Protein AF-A0A3S1GDU3-F1 (afdb_monomer_lite)

Secondary structure (DSSP, 8-state):
---TTT---TTEEEEEETTEEEEEEHHHHHHHH-TT----SSS--HHHHHHHHHHHHHHTT--HHHHHHHHHHHHHHHHHS-HHHHHHHHHTS--

Foldseek 3Di:
DAAPPPRDPAQWDWDDDDPDIGTHHPVVVCCVVCVPDDDDPDPDDLVVVLVVLLVVCVVVVHDPVVSVVVSVVSVVCVVVDDPVRVVVCVVPDPD

pLDDT: mean 91.66, std 7.34, range [69.56, 98.5]

Structure (mmCIF, N/CA/C/O backbone):
data_AF-A0A3S1GDU3-F1
#
_entry.id   AF-A0A3S1GDU3-F1
#
loop_
_atom_site.group_PDB
_atom_site.id
_atom_site.type_symbol
_atom_site.label_atom_id
_atom_site.label_alt_id
_atom_site.label_comp_id
_atom_site.label_asym_id
_atom_site.label_entity_id
_atom_site.label_seq_id
_atom_site.pdbx_PDB_ins_code
_atom_site.Cartn_x
_atom_site.Cartn_y
_atom_site.Cartn_z
_atom_site.occupancy
_atom_site.B_iso_or_equiv
_atom_site.auth_seq_id
_atom_site.auth_comp_id
_atom_site.auth_asym_id
_atom_site.auth_atom_id
_atom_site.pdbx_PDB_model_num
ATOM 1 N N . MET A 1 1 ? -4.745 16.011 -22.481 1.00 85.56 1 MET A N 1
ATOM 2 C CA . MET A 1 1 ? -3.921 17.107 -21.920 1.00 85.56 1 MET A CA 1
ATOM 3 C C . MET A 1 1 ? -2.457 16.680 -21.945 1.00 85.56 1 MET A C 1
ATOM 5 O O . MET A 1 1 ? -2.213 15.481 -22.012 1.00 85.56 1 MET A O 1
ATOM 9 N N . ILE A 1 2 ? -1.513 17.623 -21.941 1.00 93.94 2 ILE A N 1
ATOM 10 C CA . ILE A 1 2 ? -0.064 17.352 -21.940 1.00 93.94 2 ILE A CA 1
ATOM 11 C C . ILE A 1 2 ? 0.524 17.952 -20.664 1.00 93.94 2 ILE A C 1
ATOM 13 O O . ILE A 1 2 ? 0.177 19.079 -20.314 1.00 93.94 2 ILE A O 1
ATOM 17 N N . CYS A 1 3 ? 1.375 17.201 -19.962 1.00 94.81 3 CYS A N 1
ATOM 18 C CA . CYS A 1 3 ? 2.072 17.706 -18.783 1.00 94.81 3 CYS A CA 1
ATOM 19 C C . CYS A 1 3 ? 2.982 18.877 -19.166 1.00 94.81 3 CYS A C 1
ATOM 21 O O . CYS A 1 3 ? 3.908 18.702 -19.954 1.00 94.81 3 CYS A O 1
ATOM 23 N N . GLN A 1 4 ? 2.772 20.038 -18.548 1.00 94.69 4 GLN A N 1
ATOM 24 C CA . GLN A 1 4 ? 3.553 21.251 -18.809 1.00 94.69 4 GLN A CA 1
ATOM 25 C C . GLN A 1 4 ? 5.036 21.118 -18.429 1.00 94.69 4 GLN A C 1
ATOM 27 O O . GLN A 1 4 ? 5.860 21.873 -18.931 1.00 94.69 4 GLN A O 1
ATOM 32 N N . ASN A 1 5 ? 5.385 20.168 -17.552 1.00 92.19 5 ASN A N 1
ATOM 33 C CA . ASN A 1 5 ? 6.746 20.018 -17.034 1.00 92.19 5 ASN A CA 1
ATOM 34 C C . ASN A 1 5 ? 7.587 18.961 -17.774 1.00 92.19 5 ASN A C 1
ATOM 36 O O . ASN A 1 5 ? 8.796 19.113 -17.894 1.00 92.19 5 ASN A O 1
ATOM 40 N N . CYS A 1 6 ? 6.978 17.871 -18.251 1.00 93.31 6 CYS A N 1
ATOM 41 C CA . CYS A 1 6 ? 7.721 16.760 -18.869 1.00 93.31 6 CYS A CA 1
ATOM 42 C C . CYS A 1 6 ? 7.139 16.265 -20.198 1.00 93.31 6 CYS A C 1
ATOM 44 O O . CYS A 1 6 ? 7.612 15.264 -20.728 1.00 93.31 6 CYS A O 1
ATOM 46 N N . ASN A 1 7 ? 6.096 16.919 -20.719 1.00 93.75 7 ASN A N 1
ATOM 47 C CA . ASN A 1 7 ? 5.380 16.537 -21.940 1.00 93.75 7 ASN A CA 1
ATOM 48 C C . ASN A 1 7 ? 4.743 15.132 -21.930 1.00 93.75 7 ASN A C 1
ATOM 50 O O . ASN A 1 7 ? 4.260 14.664 -22.956 1.00 93.75 7 ASN A O 1
ATOM 54 N N . SER A 1 8 ? 4.693 14.456 -20.777 1.00 90.56 8 SER A N 1
ATOM 55 C CA . SER A 1 8 ? 3.998 13.173 -20.634 1.00 90.56 8 SER A CA 1
ATOM 56 C C . SER A 1 8 ? 2.486 13.323 -20.825 1.00 90.56 8 SER A C 1
ATOM 58 O O . SER A 1 8 ? 1.893 14.343 -20.464 1.00 90.56 8 SER A O 1
ATOM 60 N N . HIS A 1 9 ? 1.867 12.263 -21.342 1.00 93.69 9 HIS A N 1
ATOM 61 C CA . HIS A 1 9 ? 0.416 12.100 -21.457 1.00 93.69 9 HIS A CA 1
ATOM 62 C C . HIS A 1 9 ? -0.172 11.203 -20.352 1.00 93.69 9 HIS A C 1
ATOM 64 O O . HIS A 1 9 ? -1.387 11.020 -20.295 1.00 93.69 9 HIS A O 1
ATOM 70 N N . ASN A 1 10 ? 0.673 10.638 -19.485 1.00 86.81 10 ASN A N 1
ATOM 71 C CA . ASN A 1 10 ? 0.260 9.698 -18.448 1.00 86.81 10 ASN A CA 1
ATOM 72 C C . ASN A 1 10 ? -0.478 10.414 -17.305 1.00 86.81 10 ASN A C 1
ATOM 74 O O . ASN A 1 10 ? 0.135 11.208 -16.595 1.00 86.81 10 ASN A O 1
ATOM 78 N N . ASP A 1 11 ? -1.772 10.127 -17.137 1.00 90.50 11 ASP A N 1
ATOM 79 C CA . ASP A 1 11 ? -2.629 10.661 -16.063 1.00 90.50 11 ASP A CA 1
ATOM 80 C C . ASP A 1 11 ? -2.411 12.167 -15.796 1.00 90.50 11 ASP A C 1
ATOM 82 O O . ASP A 1 11 ? -1.966 12.604 -14.729 1.00 90.50 11 ASP A O 1
ATOM 86 N N . VAL A 1 12 ? -2.637 12.971 -16.837 1.00 94.56 12 VAL A N 1
ATOM 87 C CA . VAL A 1 12 ? -2.493 14.431 -16.785 1.00 94.56 12 VAL A CA 1
ATOM 88 C C . VAL A 1 12 ? -3.799 15.057 -16.322 1.00 94.56 12 VAL A C 1
ATOM 90 O O . VAL A 1 12 ? -4.834 14.845 -16.950 1.00 94.56 12 VAL A O 1
ATOM 93 N N . THR A 1 13 ? -3.737 15.885 -15.278 1.00 92.62 13 THR A N 1
ATOM 94 C CA . THR A 1 13 ? -4.891 16.630 -14.756 1.00 92.62 13 THR A CA 1
ATOM 95 C C . THR A 1 13 ? -4.531 18.083 -14.476 1.00 92.62 13 THR A C 1
ATOM 97 O O . THR A 1 13 ? -3.373 18.414 -14.209 1.00 92.62 13 THR A O 1
ATOM 100 N N . GLU A 1 14 ? -5.542 18.943 -14.509 1.00 93.12 14 GLU A N 1
ATOM 101 C CA . GLU A 1 14 ? -5.454 20.319 -14.031 1.00 93.12 14 GLU A CA 1
ATOM 102 C C . GLU A 1 14 ? -5.679 20.363 -12.511 1.00 93.12 14 GLU A C 1
ATOM 104 O O . GLU A 1 14 ? -6.541 19.650 -11.988 1.00 93.12 14 GLU A O 1
ATOM 109 N N . PHE A 1 15 ? -4.906 21.183 -11.798 1.00 85.69 15 PHE A N 1
ATOM 110 C CA . PHE A 1 15 ? -5.139 21.494 -10.387 1.00 85.69 15 PHE A CA 1
ATOM 111 C C . PHE A 1 15 ? -4.645 22.902 -10.027 1.00 85.69 15 PHE A C 1
ATOM 113 O O . PHE A 1 15 ? -3.843 23.503 -10.743 1.00 85.69 15 PHE A O 1
ATOM 120 N N . ASN A 1 16 ? -5.135 23.429 -8.903 1.00 87.06 16 ASN A N 1
ATOM 121 C CA . ASN A 1 16 ? -4.766 24.756 -8.415 1.00 87.06 16 ASN A CA 1
ATOM 122 C C . ASN A 1 16 ? -3.634 24.654 -7.383 1.00 87.06 16 ASN A C 1
ATOM 124 O O . ASN A 1 16 ? -3.738 23.883 -6.427 1.00 87.06 16 ASN A O 1
ATOM 128 N N . ASN A 1 17 ? -2.593 25.467 -7.546 1.00 81.75 17 ASN A N 1
ATOM 129 C CA . ASN A 1 17 ? -1.564 25.725 -6.543 1.00 81.75 17 ASN A CA 1
ATOM 130 C C . ASN A 1 17 ? -1.669 27.193 -6.103 1.00 81.75 17 ASN A C 1
ATOM 132 O O . ASN A 1 17 ? -1.118 28.092 -6.738 1.00 81.75 17 ASN A O 1
ATOM 136 N N . GLY A 1 18 ? -2.456 27.453 -5.058 1.00 84.00 18 GLY A N 1
ATOM 137 C CA . GLY A 1 18 ? -2.820 28.819 -4.681 1.00 84.00 18 GLY A CA 1
ATOM 138 C C . GLY A 1 18 ? -3.621 29.500 -5.795 1.00 84.00 18 GLY A C 1
ATOM 139 O O . GLY A 1 18 ? -4.722 29.059 -6.120 1.00 84.00 18 GLY A O 1
ATOM 140 N N . THR A 1 19 ? -3.071 30.566 -6.377 1.00 87.62 19 THR A N 1
ATOM 141 C CA . THR A 1 19 ? -3.684 31.301 -7.498 1.00 87.62 19 THR A CA 1
ATOM 142 C C . THR A 1 19 ? -3.253 30.796 -8.876 1.00 87.62 19 THR A C 1
ATOM 144 O O . THR A 1 19 ? -3.803 31.243 -9.880 1.00 87.62 19 THR A O 1
ATOM 147 N N . GLU A 1 20 ? -2.273 29.894 -8.950 1.00 89.62 20 GLU A N 1
ATOM 148 C CA . GLU A 1 20 ? -1.779 29.348 -10.215 1.00 89.62 20 GLU A CA 1
ATOM 149 C C . GLU A 1 20 ? -2.531 28.075 -10.614 1.00 89.62 20 GLU A C 1
ATOM 151 O O . GLU A 1 20 ? -2.791 27.196 -9.789 1.00 89.62 20 GLU A O 1
ATOM 156 N N . ARG A 1 21 ? -2.843 27.960 -11.908 1.00 90.75 21 ARG A N 1
ATOM 157 C CA . ARG A 1 21 ? -3.357 26.734 -12.530 1.00 90.75 21 ARG A CA 1
ATOM 158 C C . ARG A 1 21 ? -2.214 25.964 -13.169 1.00 90.75 21 ARG A C 1
ATOM 160 O O . ARG A 1 21 ? -1.528 26.493 -14.040 1.00 90.75 21 ARG A O 1
ATOM 167 N N . LEU A 1 22 ? -2.051 24.710 -12.760 1.00 92.12 22 LEU A N 1
ATOM 168 C CA . LEU A 1 22 ? -1.019 23.808 -13.260 1.00 92.12 22 LEU A CA 1
ATOM 169 C C . LEU A 1 22 ? -1.660 22.599 -13.941 1.00 92.12 22 LEU A C 1
ATOM 171 O O . LEU A 1 22 ? -2.641 22.043 -13.450 1.00 92.12 22 LEU A O 1
ATOM 175 N N . VAL A 1 23 ? -1.070 22.162 -15.053 1.00 94.56 23 VAL A N 1
ATOM 176 C CA . VAL A 1 23 ? -1.455 20.946 -15.780 1.00 94.56 23 VAL A CA 1
ATOM 177 C C . VAL A 1 23 ? -0.268 19.991 -15.769 1.00 94.56 23 VAL A C 1
ATOM 179 O O . VAL A 1 23 ? 0.664 20.127 -16.564 1.00 94.56 23 VAL A O 1
ATOM 182 N N . LEU A 1 24 ? -0.280 19.018 -14.857 1.00 93.88 24 LEU A N 1
ATOM 183 C CA . LEU A 1 24 ? 0.835 18.085 -14.663 1.00 93.88 24 LEU A CA 1
ATOM 184 C C . LEU A 1 24 ? 0.370 16.629 -14.746 1.00 93.88 24 LEU A C 1
ATOM 186 O O . LEU A 1 24 ? -0.749 16.295 -14.352 1.00 93.88 24 LEU A O 1
ATOM 190 N N . CYS A 1 25 ? 1.257 15.757 -15.233 1.00 93.12 25 CYS A N 1
ATOM 191 C CA . CYS A 1 25 ? 1.106 14.309 -15.091 1.00 93.12 25 CYS A CA 1
ATOM 192 C C . CYS A 1 25 ? 1.201 13.890 -13.620 1.00 93.12 25 CYS A C 1
ATOM 194 O O . CYS A 1 25 ? 1.720 14.635 -12.777 1.00 93.12 25 CYS A O 1
ATOM 196 N N . VAL A 1 26 ? 0.756 12.666 -13.333 1.00 87.75 26 VAL A N 1
ATOM 197 C CA . VAL A 1 26 ? 0.858 12.042 -12.007 1.00 87.75 26 VAL A CA 1
ATOM 198 C C . VAL A 1 26 ? 2.268 12.135 -11.413 1.00 87.75 26 VAL A C 1
ATOM 200 O O . VAL A 1 26 ? 2.411 12.521 -10.253 1.00 87.75 26 VAL A O 1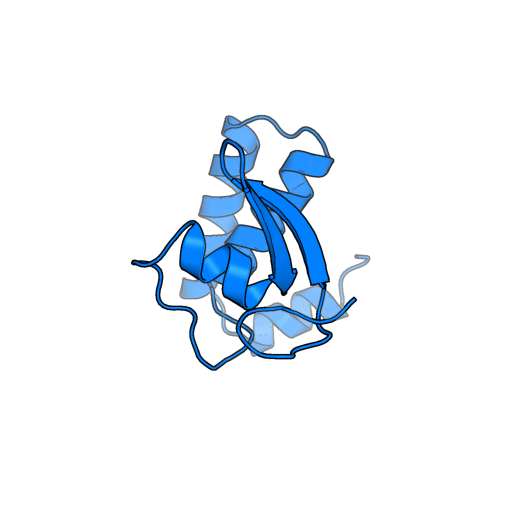
ATOM 203 N N . ASP A 1 27 ? 3.308 11.909 -12.219 1.00 87.06 27 ASP A N 1
ATOM 204 C CA . ASP A 1 27 ? 4.698 11.894 -11.748 1.00 87.06 27 ASP A CA 1
ATOM 205 C C . ASP A 1 27 ? 5.197 13.291 -11.352 1.00 87.06 27 ASP A C 1
ATOM 207 O O . ASP A 1 27 ? 5.818 13.475 -10.304 1.00 87.06 27 ASP A O 1
ATOM 211 N N . CYS A 1 28 ? 4.920 14.311 -12.172 1.00 89.38 28 CYS A N 1
ATOM 212 C CA . CYS A 1 28 ? 5.334 15.684 -11.878 1.00 89.38 28 CYS A CA 1
ATOM 213 C C . CYS A 1 28 ? 4.537 16.284 -10.718 1.00 89.38 28 CYS A C 1
ATOM 215 O O . CYS A 1 28 ? 5.113 16.999 -9.899 1.00 89.38 28 CYS A O 1
ATOM 217 N N . ARG A 1 29 ? 3.244 15.955 -10.605 1.00 89.06 29 ARG A N 1
ATOM 218 C CA . ARG A 1 29 ? 2.421 16.332 -9.448 1.00 89.06 29 ARG A CA 1
ATOM 219 C C . ARG A 1 29 ? 2.972 15.720 -8.161 1.00 89.06 29 ARG A C 1
ATOM 221 O O . ARG A 1 29 ? 3.074 16.411 -7.153 1.00 89.06 29 ARG A O 1
ATOM 228 N N . PHE A 1 30 ? 3.363 14.448 -8.201 1.00 84.50 30 PHE A N 1
ATOM 229 C CA . PHE A 1 30 ? 3.945 13.765 -7.049 1.00 84.50 30 PHE A CA 1
ATOM 230 C C . PHE A 1 30 ? 5.261 14.413 -6.596 1.00 84.50 30 PHE A C 1
ATOM 232 O O . PHE A 1 30 ? 5.412 14.731 -5.419 1.00 84.50 30 PHE A O 1
ATOM 239 N N . LYS A 1 31 ? 6.177 14.696 -7.533 1.00 86.00 31 LYS A N 1
ATOM 240 C CA . LYS A 1 31 ? 7.452 15.375 -7.232 1.00 86.00 31 LYS A CA 1
ATOM 241 C C . LYS A 1 31 ? 7.259 16.750 -6.588 1.00 86.00 31 LYS A C 1
ATOM 243 O O . LYS A 1 31 ? 8.046 17.121 -5.726 1.00 86.00 31 LYS A O 1
ATOM 248 N N . LEU A 1 32 ? 6.218 17.486 -6.982 1.00 86.56 32 LEU A N 1
ATOM 249 C CA . LEU A 1 32 ? 5.897 18.787 -6.393 1.00 86.56 32 LEU A CA 1
ATOM 250 C C . LEU A 1 32 ? 5.427 18.661 -4.935 1.00 86.56 32 LEU A C 1
ATOM 252 O O . LEU A 1 32 ? 5.841 19.442 -4.084 1.00 86.56 32 LEU A O 1
ATOM 256 N N . LEU A 1 33 ? 4.570 17.678 -4.644 1.00 82.62 33 LEU A N 1
ATOM 257 C CA . LEU A 1 33 ? 3.984 17.480 -3.313 1.00 82.62 33 LEU A CA 1
ATOM 258 C C . LEU A 1 33 ? 4.927 16.773 -2.334 1.00 82.62 33 LEU A C 1
ATOM 260 O O . LEU A 1 33 ? 4.748 16.857 -1.121 1.00 82.62 33 LEU A O 1
ATOM 264 N N . SER A 1 34 ? 5.889 16.007 -2.840 1.00 82.06 34 SER A N 1
ATOM 265 C CA . SER A 1 34 ? 6.754 15.152 -2.026 1.00 82.06 34 SER A CA 1
ATOM 266 C C . SER A 1 34 ? 8.169 15.086 -2.606 1.00 82.06 34 SER A C 1
ATOM 268 O O . SER A 1 34 ? 8.634 14.009 -2.979 1.00 82.06 34 SER A O 1
ATOM 270 N N . PRO A 1 35 ? 8.892 16.222 -2.660 1.00 78.19 35 PRO A N 1
ATOM 271 C CA . PRO A 1 35 ? 10.200 16.307 -3.316 1.00 78.19 35 PRO A CA 1
ATOM 272 C C . PRO A 1 35 ? 11.270 15.425 -2.658 1.00 78.19 35 PRO A C 1
ATOM 274 O O . PRO A 1 35 ? 12.268 15.086 -3.286 1.00 78.19 35 PRO A O 1
ATOM 277 N N . HIS A 1 36 ? 11.062 15.039 -1.398 1.00 80.31 36 HIS A N 1
ATOM 278 C CA . HIS A 1 36 ? 11.969 14.172 -0.646 1.00 80.31 36 HIS A CA 1
ATOM 279 C C . HIS A 1 36 ? 11.698 12.677 -0.847 1.00 80.31 36 HIS A C 1
ATOM 281 O O . HIS A 1 36 ? 12.503 11.854 -0.416 1.00 80.31 36 HIS A O 1
ATOM 287 N N . VAL A 1 37 ? 10.578 12.303 -1.472 1.00 80.44 37 VAL A N 1
ATOM 288 C CA . VAL A 1 37 ? 10.245 10.895 -1.692 1.00 80.44 37 VAL A CA 1
ATOM 289 C C . VAL A 1 37 ? 10.908 10.425 -2.979 1.00 80.44 37 VAL A C 1
ATOM 291 O O . VAL A 1 37 ? 10.546 10.845 -4.078 1.00 80.44 37 VAL A O 1
ATOM 294 N N . GLN A 1 38 ? 11.884 9.530 -2.840 1.00 71.12 38 GLN A N 1
ATOM 295 C CA . GLN A 1 38 ? 12.495 8.853 -3.977 1.00 71.12 38 GLN A CA 1
ATOM 296 C C . GLN A 1 38 ? 11.511 7.824 -4.535 1.00 71.12 38 GLN A C 1
ATOM 298 O O . GLN A 1 38 ? 11.184 6.839 -3.875 1.00 71.12 38 GLN A O 1
ATOM 303 N N . VAL A 1 39 ? 11.029 8.064 -5.753 1.00 70.62 39 VAL A N 1
ATOM 304 C CA . VAL A 1 39 ? 10.266 7.065 -6.503 1.00 70.62 39 VAL A CA 1
ATOM 305 C C . VAL A 1 39 ? 11.281 6.143 -7.179 1.00 70.62 39 VAL A C 1
ATOM 307 O O . VAL A 1 39 ? 12.100 6.647 -7.952 1.00 70.62 39 VAL A O 1
ATOM 310 N N . PRO A 1 40 ? 11.284 4.833 -6.881 1.00 70.69 40 PRO A N 1
ATOM 311 C CA . PRO A 1 40 ? 12.181 3.901 -7.552 1.00 70.69 40 PRO A CA 1
ATOM 312 C C . PRO A 1 40 ? 11.886 3.858 -9.058 1.00 70.69 40 PRO A C 1
ATOM 314 O O . PRO A 1 40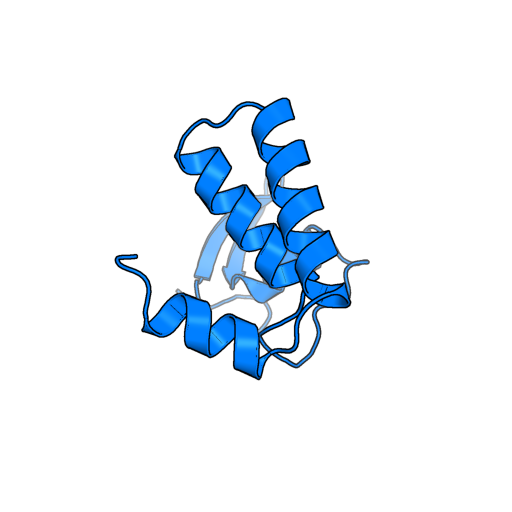 ? 10.754 4.084 -9.484 1.00 70.69 40 PRO A O 1
ATOM 317 N N . GLU A 1 41 ? 12.900 3.551 -9.872 1.00 69.56 41 GLU A N 1
ATOM 318 C CA . GLU A 1 41 ? 12.705 3.352 -11.319 1.00 69.56 41 GLU A CA 1
ATOM 319 C C . GLU A 1 41 ? 11.780 2.161 -11.609 1.00 69.56 41 GLU A C 1
ATOM 321 O O . GLU A 1 41 ? 11.055 2.157 -12.606 1.00 69.56 41 GLU A O 1
ATOM 326 N N . SER A 1 42 ? 11.759 1.158 -10.721 1.00 76.00 42 SER A N 1
ATOM 327 C CA . SER A 1 42 ? 10.773 0.089 -10.782 1.00 76.00 42 SER A CA 1
ATOM 328 C C . SER A 1 42 ? 9.392 0.627 -10.419 1.00 76.00 42 SER A C 1
ATOM 330 O O . SER A 1 42 ? 9.183 1.256 -9.384 1.00 76.00 42 SER A O 1
ATOM 332 N N . ARG A 1 43 ? 8.401 0.289 -11.247 1.00 70.88 43 ARG A N 1
ATOM 333 C CA . ARG A 1 43 ? 6.995 0.653 -11.018 1.00 70.88 43 ARG A CA 1
ATOM 334 C C . ARG A 1 43 ? 6.435 0.114 -9.689 1.00 70.88 43 ARG A C 1
ATOM 336 O O . ARG A 1 43 ? 5.433 0.630 -9.205 1.00 70.88 43 ARG A O 1
ATOM 343 N N . TRP A 1 44 ? 7.068 -0.909 -9.112 1.00 82.31 44 TRP A N 1
ATOM 344 C CA . TRP A 1 44 ? 6.622 -1.601 -7.906 1.00 82.31 44 TRP A CA 1
ATOM 345 C C . TRP A 1 44 ? 7.680 -1.595 -6.796 1.00 82.31 44 TRP A C 1
ATOM 347 O O . TRP A 1 44 ? 8.879 -1.690 -7.064 1.00 82.31 44 TRP A O 1
ATOM 357 N N . SER A 1 45 ? 7.200 -1.483 -5.552 1.00 88.75 45 SER A N 1
ATOM 358 C CA . SER A 1 45 ? 7.943 -1.611 -4.290 1.00 88.75 45 SER A CA 1
ATOM 359 C C . SER A 1 45 ? 6.978 -1.969 -3.146 1.00 88.75 45 SER A C 1
ATOM 361 O O . SER A 1 45 ? 5.768 -1.753 -3.278 1.00 88.75 45 SER A O 1
ATOM 363 N N . ASN A 1 46 ? 7.493 -2.444 -2.005 1.00 91.88 46 ASN A N 1
ATOM 364 C CA . ASN A 1 46 ? 6.677 -2.710 -0.807 1.00 91.88 46 ASN A CA 1
ATOM 365 C C . ASN A 1 46 ? 5.887 -1.460 -0.381 1.00 91.88 46 ASN A C 1
ATOM 367 O O . ASN A 1 46 ? 4.688 -1.535 -0.122 1.00 91.88 46 ASN A O 1
ATOM 371 N N . SER A 1 47 ? 6.518 -0.282 -0.415 1.00 91.31 47 SER A N 1
ATOM 372 C CA . SER A 1 47 ? 5.852 0.992 -0.116 1.00 91.31 47 SER A CA 1
ATO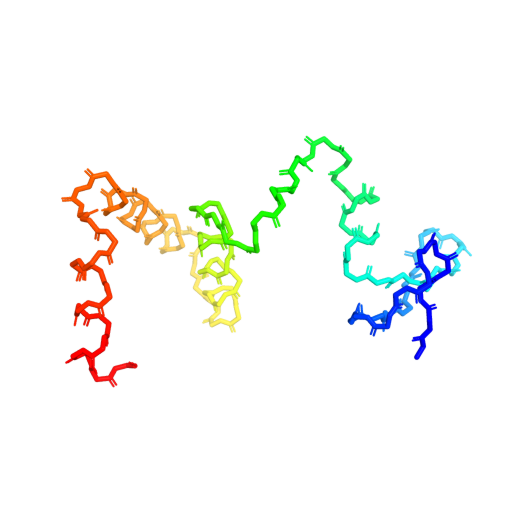M 373 C C . SER A 1 47 ? 4.711 1.307 -1.087 1.00 91.31 47 SER A C 1
ATOM 375 O O . SER A 1 47 ? 3.665 1.794 -0.657 1.00 91.31 47 SER A O 1
ATOM 377 N N . ALA A 1 48 ? 4.877 1.018 -2.383 1.00 91.31 48 ALA A N 1
ATOM 378 C CA . ALA A 1 48 ? 3.814 1.205 -3.369 1.00 91.31 48 ALA A CA 1
ATOM 379 C C . ALA A 1 48 ? 2.636 0.247 -3.117 1.00 91.31 48 ALA A C 1
ATOM 381 O O . ALA A 1 48 ? 1.487 0.685 -3.138 1.00 91.31 48 ALA A O 1
ATOM 382 N N . CYS A 1 49 ? 2.911 -1.028 -2.810 1.00 93.94 49 CYS A N 1
ATOM 383 C CA . CYS A 1 49 ? 1.892 -2.016 -2.443 1.00 93.94 49 CYS A CA 1
ATOM 384 C C . CYS A 1 49 ? 1.056 -1.544 -1.239 1.00 93.94 49 CYS A C 1
ATOM 386 O O . CYS A 1 49 ? -0.169 -1.436 -1.337 1.00 93.94 49 CYS A O 1
ATOM 388 N N . LEU A 1 50 ? 1.715 -1.161 -0.138 1.00 96.56 50 LEU A N 1
ATOM 389 C CA . LEU A 1 50 ? 1.039 -0.640 1.056 1.00 96.56 50 LEU A CA 1
ATOM 390 C C . LEU A 1 50 ? 0.256 0.643 0.755 1.00 96.56 50 LEU A C 1
ATOM 392 O O . LEU A 1 50 ? -0.873 0.803 1.217 1.00 96.56 50 LEU A O 1
ATOM 396 N N . GLY A 1 51 ? 0.818 1.541 -0.059 1.00 95.25 51 GLY A N 1
ATOM 397 C CA . GLY A 1 51 ? 0.138 2.754 -0.508 1.00 95.25 51 GLY A CA 1
ATOM 398 C C . GLY A 1 51 ? -1.168 2.457 -1.249 1.00 95.25 51 GLY A C 1
ATOM 399 O O . GLY A 1 51 ? -2.202 3.044 -0.926 1.00 95.25 51 GLY A O 1
ATOM 400 N N . TYR A 1 52 ? -1.162 1.509 -2.192 1.00 95.50 52 TYR A N 1
ATOM 401 C CA . TYR A 1 52 ? -2.378 1.098 -2.900 1.00 95.50 52 TYR A CA 1
ATOM 402 C C . TYR A 1 52 ? -3.404 0.436 -1.978 1.00 95.50 52 TYR A C 1
ATOM 404 O O . TYR A 1 52 ? -4.594 0.736 -2.098 1.00 95.50 52 TYR A O 1
ATOM 412 N N . ALA A 1 53 ? -2.966 -0.389 -1.023 1.00 97.44 53 ALA A N 1
ATOM 413 C CA . ALA A 1 53 ? -3.855 -0.976 -0.024 1.00 97.44 53 ALA A CA 1
ATOM 414 C C . ALA A 1 53 ? -4.546 0.106 0.831 1.00 97.44 53 ALA A C 1
ATOM 416 O O . ALA A 1 53 ? -5.767 0.072 0.994 1.00 97.44 53 ALA A O 1
ATOM 417 N N . ILE A 1 54 ? -3.804 1.120 1.304 1.00 98.31 54 ILE A N 1
ATOM 418 C CA . ILE A 1 54 ? -4.369 2.275 2.030 1.00 98.31 54 ILE A CA 1
ATOM 419 C C . ILE A 1 54 ? -5.396 3.015 1.167 1.00 98.31 54 ILE A C 1
ATOM 421 O O . ILE A 1 54 ? -6.489 3.324 1.639 1.00 98.31 54 ILE A O 1
ATOM 425 N N . LEU A 1 55 ? -5.074 3.291 -0.102 1.00 97.62 55 LEU A N 1
ATOM 426 C CA . LEU A 1 55 ? -5.990 3.977 -1.018 1.00 97.62 55 LEU A CA 1
ATOM 427 C C . LEU A 1 55 ? -7.287 3.183 -1.240 1.00 97.62 55 LEU A C 1
ATOM 429 O O . LEU A 1 55 ? -8.366 3.775 -1.219 1.00 97.62 55 LEU A O 1
ATOM 433 N N . GLY A 1 56 ? -7.199 1.864 -1.427 1.00 97.94 56 GLY A N 1
ATOM 434 C CA . GLY A 1 56 ? -8.362 0.983 -1.566 1.00 97.94 56 GLY A CA 1
ATOM 435 C C . GLY A 1 56 ? -9.232 0.963 -0.308 1.00 97.94 56 GLY A C 1
ATOM 436 O O . GLY A 1 56 ? -10.437 1.190 -0.387 1.00 97.94 56 GLY A O 1
ATOM 437 N N . MET A 1 57 ? -8.619 0.788 0.863 1.00 98.31 57 MET A N 1
ATOM 438 C CA . MET A 1 57 ? -9.326 0.794 2.148 1.00 98.31 57 MET A CA 1
ATOM 439 C C . MET A 1 57 ? -10.007 2.132 2.453 1.00 98.31 57 MET A C 1
ATOM 441 O O . MET A 1 57 ? -11.153 2.147 2.902 1.00 98.31 57 MET A O 1
ATOM 445 N N . ASN A 1 58 ? -9.346 3.257 2.159 1.00 97.81 58 ASN A N 1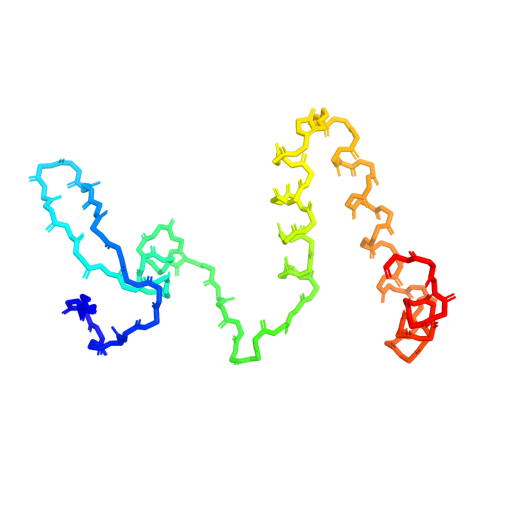
ATOM 446 C CA . ASN A 1 58 ? -9.942 4.587 2.301 1.00 97.81 58 ASN A CA 1
ATOM 447 C C . ASN A 1 58 ? -11.183 4.746 1.415 1.00 97.81 58 ASN A C 1
ATOM 449 O O . ASN A 1 58 ? -12.193 5.277 1.867 1.00 97.81 58 ASN A O 1
ATOM 453 N N . ARG A 1 59 ? -11.148 4.245 0.171 1.00 97.88 59 ARG A N 1
ATOM 454 C CA . ARG A 1 59 ? -12.322 4.256 -0.726 1.00 97.88 59 ARG A CA 1
ATOM 455 C C . ARG A 1 59 ? -13.490 3.437 -0.176 1.00 97.88 59 ARG A C 1
ATOM 457 O O . ARG A 1 59 ? -14.638 3.763 -0.455 1.00 97.88 59 ARG A O 1
ATOM 464 N N . LEU A 1 60 ? -13.195 2.401 0.603 1.00 98.06 60 LEU A N 1
ATOM 465 C CA . LEU A 1 60 ? -14.182 1.562 1.280 1.00 98.06 60 LEU A CA 1
ATOM 466 C C . LEU A 1 60 ? -14.553 2.076 2.684 1.00 98.06 60 LEU A C 1
ATOM 468 O O . LEU A 1 60 ? -15.296 1.404 3.393 1.00 98.06 60 LEU A O 1
ATOM 472 N N . ASN A 1 61 ? -14.076 3.263 3.081 1.00 98.06 61 ASN A N 1
ATOM 473 C CA . ASN A 1 61 ? -14.331 3.898 4.380 1.00 98.06 61 ASN A CA 1
ATOM 474 C C . ASN A 1 61 ? -13.913 3.048 5.593 1.00 98.06 61 ASN A C 1
ATOM 476 O O . ASN A 1 61 ? -14.576 3.063 6.632 1.00 98.06 61 ASN A O 1
ATOM 480 N N . PHE A 1 62 ? -12.811 2.307 5.478 1.00 98.38 62 PHE A N 1
ATOM 481 C CA . PHE A 1 62 ? -12.228 1.609 6.623 1.00 98.38 62 PHE A CA 1
ATOM 482 C C . PHE A 1 62 ? -11.783 2.618 7.689 1.00 98.38 62 PHE A C 1
ATOM 484 O O . PHE A 1 62 ? -11.325 3.719 7.381 1.00 98.38 62 PHE A O 1
ATOM 491 N N . SER A 1 63 ? -11.882 2.232 8.960 1.00 98.25 63 SER A N 1
ATOM 492 C CA . SER A 1 63 ? -11.375 3.057 10.058 1.00 98.25 63 SER A CA 1
ATOM 493 C C . SER A 1 63 ? -9.843 3.087 10.084 1.00 98.25 63 SER A C 1
ATOM 495 O O . SER A 1 63 ? -9.174 2.142 9.660 1.00 98.25 63 SER A O 1
ATOM 497 N N . GLN A 1 64 ? -9.271 4.137 10.680 1.00 97.62 64 GLN A N 1
ATOM 498 C CA . GLN A 1 64 ? -7.818 4.261 10.857 1.00 97.62 64 GLN A CA 1
ATOM 499 C C . GLN A 1 64 ? -7.200 3.061 11.592 1.00 97.62 64 GLN A C 1
ATOM 501 O O . GLN A 1 64 ? -6.081 2.659 11.276 1.00 97.62 64 GLN A O 1
ATOM 506 N N . THR A 1 65 ? -7.918 2.480 12.559 1.00 98.31 65 THR A N 1
ATOM 507 C CA . THR A 1 65 ? -7.467 1.290 13.291 1.00 98.31 65 THR A CA 1
ATOM 508 C C . THR A 1 65 ? -7.386 0.078 12.367 1.00 98.31 65 THR A C 1
ATOM 510 O O . THR A 1 65 ? -6.333 -0.549 12.305 1.00 98.31 65 THR A O 1
ATOM 513 N N . GLN A 1 66 ? -8.433 -0.185 11.578 1.00 98.50 66 GLN A N 1
ATOM 514 C CA . GLN A 1 66 ? -8.445 -1.293 10.613 1.00 98.50 66 GLN A CA 1
ATOM 515 C C . GLN A 1 66 ? -7.352 -1.137 9.551 1.00 98.50 66 GLN A C 1
ATOM 517 O O . GLN A 1 66 ? -6.646 -2.095 9.249 1.00 98.50 66 GLN A O 1
ATOM 522 N N . ILE A 1 67 ? -7.167 0.081 9.026 1.00 98.50 67 ILE A N 1
ATOM 523 C CA . ILE A 1 67 ? -6.096 0.376 8.066 1.00 98.50 67 ILE A CA 1
ATOM 524 C C . ILE A 1 67 ? -4.734 0.061 8.684 1.00 98.50 67 ILE A C 1
ATOM 526 O O . ILE A 1 67 ? -3.914 -0.619 8.072 1.00 98.50 67 ILE A O 1
ATOM 530 N N . LYS A 1 68 ? -4.485 0.529 9.911 1.00 98.31 68 LYS A N 1
ATOM 531 C CA . LYS A 1 68 ? -3.212 0.305 10.599 1.00 98.31 68 LYS A CA 1
ATOM 532 C C . LYS A 1 68 ? -2.949 -1.179 10.848 1.00 98.31 68 LYS A C 1
ATOM 534 O O . LYS A 1 68 ? -1.816 -1.619 10.673 1.00 98.31 68 LYS A O 1
ATOM 539 N N . GLU A 1 69 ? -3.957 -1.929 11.273 1.00 98.50 69 GLU A N 1
ATOM 540 C CA . GLU A 1 69 ? -3.836 -3.367 11.519 1.00 98.50 69 GLU A CA 1
ATOM 541 C C . GLU A 1 69 ? -3.529 -4.127 10.228 1.00 98.50 69 GLU A C 1
ATOM 543 O O . GLU A 1 69 ? -2.543 -4.864 10.188 1.00 98.50 69 GLU A O 1
ATOM 548 N N . LEU A 1 70 ? -4.282 -3.876 9.151 1.00 98.06 70 LEU A N 1
ATOM 549 C CA . LEU A 1 70 ? -4.063 -4.567 7.881 1.00 98.06 70 LEU A CA 1
ATOM 550 C C . LEU A 1 70 ? -2.704 -4.221 7.262 1.00 98.06 70 LEU A C 1
ATOM 552 O O . LEU A 1 70 ? -1.998 -5.112 6.805 1.00 98.06 70 LEU A O 1
ATOM 556 N N . ILE A 1 71 ? -2.290 -2.951 7.292 1.00 98.19 71 ILE A N 1
ATOM 557 C CA . ILE A 1 71 ? -0.981 -2.545 6.757 1.00 98.19 71 ILE A CA 1
ATOM 558 C C . ILE A 1 71 ? 0.167 -3.189 7.521 1.00 98.19 71 ILE A C 1
ATOM 560 O O . ILE A 1 71 ? 1.151 -3.590 6.905 1.00 98.19 71 ILE A O 1
ATOM 564 N N . ARG A 1 72 ? 0.050 -3.332 8.845 1.00 97.81 72 ARG A N 1
ATOM 565 C CA . ARG A 1 72 ? 1.066 -4.038 9.633 1.00 97.81 72 ARG A CA 1
ATOM 566 C C . ARG A 1 72 ? 1.123 -5.519 9.280 1.00 97.81 72 ARG A C 1
ATOM 568 O O . ARG A 1 72 ? 2.229 -6.032 9.170 1.00 97.81 72 ARG A O 1
ATOM 575 N N . ALA A 1 73 ? -0.028 -6.161 9.080 1.00 98.19 73 ALA A N 1
ATOM 576 C CA . ALA A 1 73 ? -0.095 -7.560 8.669 1.00 98.19 73 ALA A CA 1
ATOM 577 C C . ALA A 1 73 ? 0.525 -7.772 7.277 1.00 98.19 73 ALA A C 1
ATOM 579 O O . ALA A 1 73 ? 1.430 -8.586 7.134 1.00 98.19 73 ALA A O 1
ATOM 580 N N . ILE A 1 74 ? 0.131 -6.974 6.276 1.00 97.44 74 ILE A N 1
ATOM 581 C CA . ILE A 1 74 ? 0.717 -7.043 4.927 1.00 97.44 74 ILE A CA 1
ATOM 582 C C . ILE A 1 74 ? 2.230 -6.802 4.993 1.00 97.44 74 ILE A C 1
ATOM 584 O O . ILE A 1 74 ? 3.001 -7.548 4.400 1.00 97.44 74 ILE A O 1
ATOM 588 N N . ASN A 1 75 ? 2.675 -5.794 5.752 1.00 97.06 75 ASN A N 1
ATOM 589 C CA . ASN A 1 75 ? 4.100 -5.507 5.870 1.00 97.06 75 ASN A CA 1
ATOM 590 C C . ASN A 1 75 ? 4.881 -6.656 6.521 1.00 97.06 75 ASN A C 1
ATOM 592 O O . ASN A 1 75 ? 6.008 -6.905 6.117 1.00 97.06 75 ASN A O 1
ATOM 596 N N . SER A 1 76 ? 4.306 -7.353 7.507 1.00 97.25 76 SER A N 1
ATOM 597 C CA . SER A 1 76 ? 4.956 -8.530 8.091 1.00 97.25 76 SER A CA 1
ATOM 598 C C . SER A 1 76 ? 5.009 -9.724 7.139 1.00 97.25 76 SER A C 1
ATOM 600 O O . SER A 1 76 ? 5.906 -10.547 7.280 1.00 97.25 76 SER A O 1
ATOM 602 N N . GLU A 1 77 ? 4.091 -9.837 6.175 1.00 97.62 77 GLU A N 1
ATOM 603 C CA . GLU A 1 77 ? 4.143 -10.904 5.165 1.00 97.62 77 GLU A CA 1
ATOM 604 C C . GLU A 1 77 ? 5.303 -10.725 4.188 1.00 97.62 77 GLU A C 1
ATOM 606 O O . GLU A 1 77 ? 5.882 -11.714 3.751 1.00 97.62 77 GLU A O 1
ATOM 611 N N . PHE A 1 78 ? 5.710 -9.484 3.903 1.00 95.25 78 PHE A N 1
ATOM 612 C CA . PHE A 1 78 ? 6.867 -9.225 3.040 1.00 95.25 78 PHE A CA 1
ATOM 613 C C . PHE A 1 78 ? 8.172 -9.833 3.573 1.00 95.25 78 PHE A C 1
ATOM 615 O O . PHE A 1 78 ? 9.059 -10.134 2.779 1.00 95.25 78 PHE A O 1
ATOM 622 N N . ASP A 1 79 ? 8.288 -9.999 4.894 1.00 94.62 79 ASP A N 1
ATOM 623 C CA . ASP A 1 79 ? 9.457 -10.606 5.541 1.00 94.62 79 ASP A CA 1
ATOM 624 C C . ASP A 1 79 ? 9.285 -12.119 5.779 1.00 94.62 79 ASP A C 1
ATOM 626 O O . ASP A 1 79 ? 10.271 -12.830 5.973 1.00 94.62 79 ASP A O 1
ATOM 630 N N . GLN A 1 80 ? 8.043 -12.613 5.809 1.00 95.56 80 GLN A N 1
ATOM 631 C CA . GLN A 1 80 ? 7.716 -14.006 6.144 1.00 95.56 80 GLN A CA 1
ATOM 632 C C . GLN A 1 80 ? 7.529 -14.903 4.918 1.00 95.56 80 GLN A C 1
ATOM 634 O O . GLN A 1 80 ? 7.687 -16.116 5.040 1.00 95.56 80 GLN A O 1
ATOM 639 N N . SER A 1 81 ? 7.216 -14.316 3.763 1.00 95.31 81 SER A N 1
ATOM 640 C CA . SER A 1 81 ? 6.854 -15.031 2.542 1.00 95.31 81 SER A CA 1
ATOM 641 C C . SER A 1 81 ? 7.692 -14.559 1.352 1.00 95.31 81 SER A C 1
ATOM 643 O O . SER A 1 81 ? 8.055 -13.387 1.242 1.00 95.31 81 SER A O 1
ATOM 645 N N . SER A 1 82 ? 7.984 -15.470 0.426 1.00 95.81 82 SER A N 1
ATOM 646 C CA . SER A 1 82 ? 8.598 -15.136 -0.864 1.00 95.81 82 SER A CA 1
ATOM 647 C C . SER A 1 82 ? 7.592 -14.512 -1.841 1.00 95.81 82 SER A C 1
ATOM 649 O O . SER A 1 82 ? 6.372 -14.617 -1.678 1.00 95.81 82 SER A O 1
ATOM 651 N N . ILE A 1 83 ? 8.101 -13.872 -2.901 1.00 93.75 83 ILE A N 1
ATOM 652 C CA . ILE A 1 83 ? 7.258 -13.295 -3.961 1.00 93.75 83 ILE A CA 1
ATOM 653 C C . ILE A 1 83 ? 6.468 -14.404 -4.670 1.00 93.75 83 ILE A C 1
ATOM 655 O O . ILE A 1 83 ? 5.287 -14.231 -4.963 1.00 93.75 83 ILE A O 1
ATOM 659 N N . GLU A 1 84 ? 7.104 -15.546 -4.924 1.00 97.31 84 GLU A N 1
ATOM 660 C CA . GLU A 1 84 ? 6.501 -16.699 -5.586 1.00 97.31 84 GLU A CA 1
ATOM 661 C C . GLU A 1 84 ? 5.331 -17.269 -4.773 1.00 97.31 84 GLU A C 1
ATOM 663 O O . GLU A 1 84 ? 4.267 -17.532 -5.335 1.00 97.31 84 GLU A O 1
ATOM 668 N N . GLU A 1 85 ? 5.489 -17.404 -3.453 1.00 97.06 85 GLU A N 1
ATOM 669 C CA . GLU A 1 85 ? 4.413 -17.855 -2.561 1.00 97.06 85 GLU A CA 1
ATOM 670 C C . GLU A 1 85 ? 3.229 -16.886 -2.57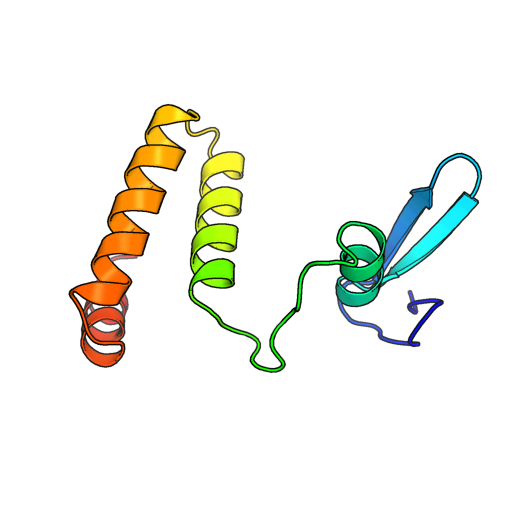1 1.00 97.06 85 GLU A C 1
ATOM 672 O O . GLU A 1 85 ? 2.084 -17.317 -2.720 1.00 97.06 85 GLU A O 1
ATOM 677 N N . ALA A 1 86 ? 3.489 -15.578 -2.487 1.00 95.25 86 ALA A N 1
ATOM 678 C CA . ALA A 1 86 ? 2.439 -14.563 -2.521 1.00 95.25 86 ALA A CA 1
ATOM 679 C C . ALA A 1 86 ? 1.647 -14.578 -3.844 1.00 95.25 86 ALA A C 1
ATOM 681 O O . ALA A 1 86 ? 0.422 -14.434 -3.829 1.00 95.25 86 ALA A O 1
ATOM 682 N N . ILE A 1 87 ? 2.322 -14.798 -4.980 1.00 95.56 87 ILE A N 1
ATOM 683 C CA . ILE A 1 87 ? 1.671 -14.945 -6.292 1.00 95.56 87 ILE A CA 1
ATOM 684 C C . ILE A 1 87 ? 0.756 -16.168 -6.300 1.00 95.56 87 ILE A C 1
ATOM 686 O O . ILE A 1 87 ? -0.404 -16.051 -6.684 1.00 95.56 87 ILE A O 1
ATOM 690 N N . VAL A 1 88 ? 1.247 -17.328 -5.851 1.00 97.75 88 VAL A N 1
ATOM 691 C CA . VAL A 1 88 ? 0.444 -18.561 -5.809 1.00 97.75 88 VAL A CA 1
ATOM 692 C C . VAL A 1 88 ? -0.796 -18.378 -4.936 1.00 97.75 88 VAL A C 1
ATOM 694 O O . VAL A 1 88 ? -1.881 -18.804 -5.327 1.00 97.75 88 VAL A O 1
ATOM 697 N N . VAL A 1 89 ? -0.661 -17.717 -3.782 1.00 96.94 89 VAL A N 1
ATOM 698 C CA . VAL A 1 89 ? -1.799 -17.416 -2.903 1.00 96.94 89 VAL A CA 1
ATOM 699 C C . VAL A 1 89 ? -2.843 -16.567 -3.623 1.00 96.94 89 VAL A C 1
ATOM 701 O O . VAL A 1 89 ? -4.024 -16.894 -3.543 1.00 96.94 89 VAL A O 1
ATOM 704 N N . TYR A 1 90 ? -2.434 -15.514 -4.334 1.00 95.50 90 TYR A N 1
ATOM 705 C CA . TYR A 1 90 ? -3.361 -14.643 -5.059 1.00 95.50 90 TYR A CA 1
ATOM 706 C C . TYR A 1 90 ? -4.042 -15.355 -6.237 1.00 95.50 90 TYR A C 1
ATOM 708 O O . TYR A 1 90 ? -5.268 -15.370 -6.305 1.00 95.50 90 TYR A O 1
ATOM 716 N N . GLU A 1 91 ? -3.268 -16.001 -7.113 1.00 97.44 91 GLU A N 1
ATOM 717 C CA . GLU A 1 91 ? -3.767 -16.672 -8.327 1.00 97.44 91 GLU A CA 1
ATOM 718 C C . GLU A 1 91 ? -4.729 -17.833 -8.024 1.00 97.44 91 GLU A C 1
ATOM 720 O O . GLU A 1 91 ? -5.575 -18.180 -8.847 1.00 97.44 91 GLU A O 1
ATOM 725 N N . LEU A 1 92 ? -4.614 -18.448 -6.842 1.00 97.62 92 LEU A N 1
ATOM 726 C CA . LEU A 1 92 ? -5.519 -19.508 -6.384 1.00 97.62 92 LEU A CA 1
ATOM 727 C C . LEU A 1 92 ? -6.654 -18.996 -5.485 1.00 97.62 92 LEU A C 1
ATOM 729 O O . LEU A 1 92 ? -7.496 -19.789 -5.051 1.00 97.62 92 LEU A O 1
ATOM 733 N N . SER A 1 93 ? -6.684 -17.700 -5.173 1.00 96.19 93 SER A N 1
ATOM 734 C CA . SER A 1 93 ? -7.724 -17.102 -4.338 1.00 96.19 93 SER A CA 1
ATOM 735 C C . SER A 1 93 ? -9.015 -16.847 -5.134 1.00 96.19 93 SER A C 1
ATOM 737 O O . SER A 1 93 ? -8.995 -16.791 -6.362 1.00 96.19 93 SER A O 1
ATOM 739 N N . PRO A 1 94 ? -10.171 -16.676 -4.466 1.00 94.50 94 PRO A N 1
ATOM 740 C CA . PRO A 1 94 ? -11.412 -16.272 -5.129 1.00 94.50 94 PRO A CA 1
ATOM 741 C C . PRO A 1 94 ? -11.492 -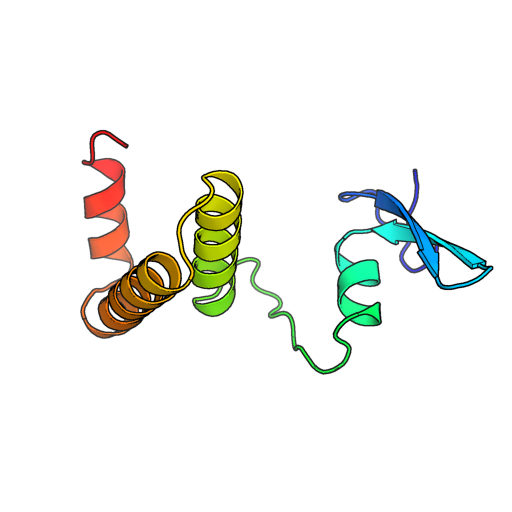14.758 -5.418 1.00 94.50 94 PRO A C 1
ATOM 743 O O . PRO A 1 94 ? -12.582 -14.277 -5.739 1.00 94.50 94 PRO A O 1
ATOM 746 N N . TYR A 1 95 ? -10.399 -14.008 -5.229 1.00 86.75 95 TYR A N 1
ATOM 747 C CA . TYR A 1 95 ? -10.344 -12.546 -5.320 1.00 86.75 95 TYR A CA 1
ATOM 748 C C . TYR A 1 95 ? -9.563 -12.068 -6.540 1.00 86.75 95 TYR A C 1
ATOM 750 O O . TYR A 1 95 ? -8.552 -12.715 -6.884 1.00 86.75 95 TYR A O 1
#

Sequence (95 aa):
MICQNCNSHNDVTEFNNGTERLVLCVDCRFKLLSPHVQVPESRWSNSACLGYAILGMNRLNFSQTQIKELIRAINSEFDQSSIEEAIVVYELSPY

Radius of gyration: 17.2 Å; chains: 1; bounding box: 27×51×35 Å